Protein AF-A0A953MM48-F1 (afdb_monomer_lite)

Secondary structure (DSSP, 8-state):
--SS-HHHHHHHHHHHHHTTSEEEEEETTEEEEEE-SS-SSHHHHHHHHHHHHHHTT-HHHHHHHHHHTT--HHHHS--

pLDDT: mean 91.27, std 5.59, range [55.41, 96.88]

Sequence (79 aa):
LLGLANSTVSQHLKILKETGFIVEEKDGKWVNYKVNPAPIDPRINTVMVSLDFWIKNEELIISDKSKVKKLDRNKICSN

Foldseek 3Di:
DLPDDPVVVVVVLVVCVVQQQWDWDDDPPDIDIDGRPDGPDVVSVVCVVVVCVVCVPPPVVVVVVVVVVVDDPCVVVVD

Structure (mmCIF, N/CA/C/O backbone):
data_AF-A0A953MM48-F1
#
_entry.id   AF-A0A953MM48-F1
#
loop_
_atom_site.group_PDB
_atom_site.id
_atom_site.type_symbol
_atom_site.label_atom_id
_atom_site.label_alt_id
_atom_site.label_comp_id
_atom_site.label_asym_id
_atom_site.label_entity_id
_atom_site.label_seq_id
_atom_site.pdbx_PDB_ins_code
_atom_site.Cartn_x
_atom_site.Cartn_y
_atom_site.Cartn_z
_atom_site.occupancy
_atom_site.B_iso_or_equiv
_atom_site.auth_seq_id
_atom_site.auth_comp_id
_atom_site.auth_asym_id
_atom_site.auth_atom_id
_atom_site.pdbx_PDB_model_num
ATOM 1 N N . LEU A 1 1 ? -10.218 -2.222 11.070 1.00 79.88 1 LEU A N 1
ATOM 2 C CA . LEU A 1 1 ? -10.407 -2.770 9.705 1.00 79.88 1 LEU A CA 1
ATOM 3 C C . LEU A 1 1 ? -9.383 -3.854 9.375 1.00 79.88 1 LEU A C 1
ATOM 5 O O . LEU A 1 1 ? -9.793 -4.978 9.141 1.00 79.88 1 LEU A O 1
ATOM 9 N N . LEU A 1 2 ? -8.083 -3.539 9.387 1.00 83.56 2 LEU A N 1
ATOM 10 C CA . LEU A 1 2 ? -7.011 -4.481 9.018 1.00 83.56 2 LEU A CA 1
ATOM 11 C C . LEU A 1 2 ? -6.567 -5.422 10.155 1.00 83.56 2 LEU A C 1
ATOM 13 O O . LEU A 1 2 ? -5.675 -6.232 9.957 1.00 83.56 2 LEU A O 1
ATOM 17 N N . GLY A 1 3 ? -7.127 -5.289 11.362 1.00 87.19 3 GLY A N 1
ATOM 18 C CA . GLY A 1 3 ? -6.685 -6.061 12.536 1.00 87.19 3 GLY A CA 1
ATOM 19 C C . GLY A 1 3 ? -5.293 -5.681 13.064 1.00 87.19 3 GLY A C 1
ATOM 20 O O . GLY A 1 3 ? -4.811 -6.302 14.001 1.00 87.19 3 GLY A O 1
ATOM 21 N N . LEU A 1 4 ? -4.664 -4.652 12.490 1.00 90.50 4 LEU A N 1
ATOM 22 C CA . LEU A 1 4 ? -3.370 -4.115 12.904 1.00 90.50 4 LEU A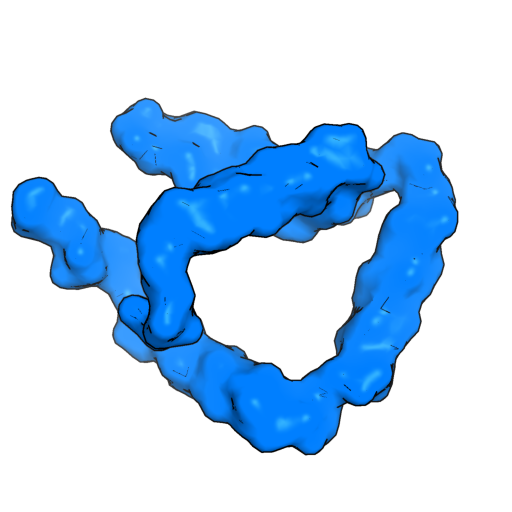 CA 1
ATOM 23 C C . LEU A 1 4 ? -3.546 -2.832 13.719 1.00 90.50 4 LEU A C 1
ATOM 25 O O . LEU A 1 4 ? -4.499 -2.076 13.511 1.00 90.50 4 LEU A O 1
ATOM 29 N N . ALA A 1 5 ? -2.590 -2.561 14.607 1.00 93.75 5 ALA A N 1
ATOM 30 C CA . ALA A 1 5 ? -2.501 -1.276 15.287 1.00 93.75 5 ALA A CA 1
ATOM 31 C C . ALA A 1 5 ? -2.218 -0.146 14.281 1.00 93.75 5 ALA A C 1
ATOM 33 O O . ALA A 1 5 ? -1.449 -0.317 13.332 1.00 93.75 5 ALA A O 1
ATOM 34 N N . ASN A 1 6 ? -2.791 1.038 14.519 1.00 90.69 6 ASN A N 1
ATOM 35 C CA . ASN A 1 6 ? -2.595 2.198 13.641 1.00 90.69 6 ASN A CA 1
ATOM 36 C C . ASN A 1 6 ? -1.115 2.605 13.527 1.00 90.69 6 ASN A C 1
ATOM 38 O O . ASN A 1 6 ? -0.679 3.017 12.457 1.00 90.69 6 ASN A O 1
ATOM 42 N N . SER A 1 7 ? -0.326 2.448 14.595 1.00 94.62 7 SER A N 1
ATOM 43 C CA . SER A 1 7 ? 1.122 2.703 14.583 1.00 94.62 7 SER A CA 1
ATOM 44 C C . SER A 1 7 ? 1.866 1.792 13.602 1.00 94.62 7 SER A C 1
ATOM 46 O O . SER A 1 7 ? 2.693 2.274 12.831 1.00 94.62 7 SER A O 1
ATOM 48 N N . THR A 1 8 ? 1.527 0.500 13.575 1.00 95.69 8 THR A N 1
ATOM 49 C CA . THR A 1 8 ? 2.097 -0.485 12.645 1.00 95.69 8 THR A CA 1
ATOM 50 C C . THR A 1 8 ? 1.755 -0.142 11.199 1.00 95.69 8 THR A C 1
ATOM 52 O O . THR A 1 8 ? 2.630 -0.146 10.337 1.00 95.69 8 THR A O 1
ATOM 55 N N . VAL A 1 9 ? 0.495 0.218 10.930 1.00 94.25 9 VAL A N 1
ATOM 56 C CA . VAL A 1 9 ? 0.065 0.624 9.583 1.00 94.25 9 VAL A CA 1
ATOM 57 C C . VAL A 1 9 ? 0.823 1.874 9.129 1.00 94.25 9 VAL A C 1
ATOM 59 O O . VAL A 1 9 ? 1.367 1.888 8.026 1.00 94.25 9 VAL A O 1
ATOM 62 N N . SER A 1 10 ? 0.937 2.891 9.987 1.00 93.69 10 SER A N 1
ATOM 63 C CA . SER A 1 10 ? 1.696 4.112 9.688 1.00 93.69 10 SER A CA 1
ATOM 64 C C . SER A 1 10 ? 3.174 3.834 9.403 1.00 93.69 10 SER A C 1
ATOM 66 O O . SER A 1 10 ? 3.743 4.422 8.484 1.00 93.69 10 SER A O 1
ATOM 68 N N . GLN A 1 11 ? 3.798 2.916 10.147 1.00 96.75 11 GLN A N 1
ATOM 69 C CA . GLN A 1 11 ? 5.186 2.520 9.910 1.00 96.75 11 GLN A CA 1
ATOM 70 C C . GLN A 1 11 ? 5.360 1.836 8.546 1.00 96.75 11 GLN A C 1
ATOM 72 O O . GLN A 1 11 ? 6.280 2.185 7.808 1.00 96.75 11 GLN A O 1
ATOM 77 N N . HIS A 1 12 ? 4.471 0.910 8.178 1.00 96.19 12 HIS A N 1
ATOM 78 C CA . HIS A 1 12 ? 4.519 0.262 6.864 1.00 96.19 12 HIS A CA 1
ATOM 79 C C . HIS A 1 12 ? 4.318 1.263 5.719 1.00 96.19 12 HIS A C 1
ATOM 81 O O . HIS A 1 12 ? 5.076 1.243 4.751 1.00 96.19 12 HIS A O 1
ATOM 87 N N . LEU A 1 13 ? 3.350 2.178 5.842 1.00 96.44 13 LEU A N 1
ATOM 88 C CA . LEU A 1 13 ? 3.110 3.220 4.837 1.00 96.44 13 LEU A CA 1
ATOM 89 C C . LEU A 1 13 ? 4.328 4.130 4.658 1.00 96.44 13 LEU A C 1
ATOM 91 O O . LEU A 1 13 ? 4.683 4.460 3.528 1.00 96.44 13 LEU A O 1
ATOM 95 N N . LYS A 1 14 ? 5.008 4.489 5.753 1.00 96.62 14 LYS A N 1
ATOM 96 C CA . LYS A 1 14 ? 6.247 5.270 5.692 1.00 96.62 14 LYS A CA 1
ATOM 97 C C . LYS A 1 14 ? 7.319 4.556 4.863 1.00 96.62 14 LYS A C 1
ATOM 99 O O . LYS A 1 14 ? 7.844 5.155 3.930 1.00 96.62 14 LYS A O 1
ATOM 104 N N . ILE A 1 15 ? 7.591 3.283 5.155 1.00 96.88 15 ILE A N 1
ATOM 105 C CA . ILE A 1 15 ? 8.608 2.495 4.439 1.00 96.88 15 ILE A CA 1
ATOM 106 C C . ILE A 1 15 ? 8.250 2.371 2.953 1.00 96.88 15 ILE A C 1
ATOM 108 O O . ILE A 1 15 ? 9.096 2.607 2.092 1.00 96.88 15 ILE A O 1
ATOM 112 N N . LEU A 1 16 ? 6.994 2.047 2.630 1.00 95.81 16 LEU A N 1
ATOM 113 C CA . LEU A 1 16 ? 6.534 1.912 1.242 1.00 95.81 16 LEU A CA 1
ATOM 114 C C . LEU A 1 16 ? 6.627 3.232 0.463 1.00 95.81 16 LEU A C 1
ATOM 116 O O . LEU A 1 16 ? 6.908 3.226 -0.735 1.00 95.81 16 LEU A O 1
ATOM 120 N N . LYS A 1 17 ? 6.399 4.367 1.131 1.00 96.25 17 LYS A N 1
ATOM 121 C CA . LYS A 1 17 ? 6.545 5.697 0.533 1.00 96.25 17 LYS A CA 1
ATOM 122 C C . LYS A 1 17 ? 8.014 6.032 0.283 1.00 96.25 17 LYS A C 1
ATOM 124 O O . LYS A 1 17 ? 8.362 6.443 -0.817 1.00 96.25 17 LYS A O 1
ATOM 129 N N . GLU A 1 18 ? 8.875 5.844 1.283 1.00 95.38 18 GLU A N 1
ATOM 130 C CA . GLU A 1 18 ? 10.317 6.129 1.186 1.00 95.38 18 GLU A CA 1
ATOM 131 C C . GLU A 1 18 ? 11.002 5.284 0.108 1.00 95.38 18 GLU A C 1
ATOM 133 O O . GLU A 1 18 ? 11.895 5.759 -0.587 1.00 95.38 18 GLU A O 1
ATOM 138 N N . THR A 1 19 ? 10.541 4.048 -0.073 1.00 94.50 19 THR A N 1
ATOM 139 C CA . THR A 1 19 ? 11.030 3.135 -1.113 1.00 94.50 19 THR A CA 1
ATOM 140 C C . THR A 1 19 ? 10.390 3.368 -2.481 1.00 94.50 19 THR A C 1
ATOM 142 O O . THR A 1 19 ? 10.826 2.764 -3.453 1.00 94.50 19 THR A O 1
ATOM 145 N N . GLY A 1 20 ? 9.388 4.246 -2.590 1.00 94.75 20 GLY A N 1
ATOM 146 C CA . GLY A 1 20 ? 8.780 4.642 -3.861 1.00 94.75 20 GLY A CA 1
ATOM 147 C C . GLY A 1 20 ? 7.676 3.720 -4.389 1.00 94.75 20 GLY A C 1
ATOM 148 O O . GLY A 1 20 ? 7.232 3.923 -5.520 1.00 94.75 20 GLY A O 1
ATOM 149 N N . PHE A 1 21 ? 7.203 2.747 -3.601 1.00 95.19 21 PHE A N 1
ATOM 150 C CA . PHE A 1 21 ? 6.081 1.868 -3.970 1.00 95.19 21 PHE A CA 1
ATOM 151 C C . PHE A 1 21 ? 4.734 2.592 -3.945 1.00 95.19 21 PHE A C 1
ATOM 153 O O . PHE A 1 21 ? 3.846 2.298 -4.748 1.00 95.19 21 PHE A O 1
ATOM 160 N N . ILE A 1 22 ? 4.575 3.543 -3.024 1.00 96.44 22 ILE A N 1
ATOM 161 C CA . ILE A 1 22 ? 3.359 4.345 -2.888 1.00 96.44 22 ILE A CA 1
ATOM 162 C C . ILE A 1 22 ? 3.690 5.832 -2.880 1.00 96.44 22 ILE A C 1
ATOM 164 O O . ILE A 1 22 ? 4.792 6.246 -2.525 1.00 96.44 22 ILE A O 1
ATOM 168 N N . VAL A 1 23 ? 2.699 6.639 -3.231 1.00 96.38 23 VAL A N 1
ATOM 169 C CA . VAL A 1 23 ? 2.726 8.093 -3.088 1.00 96.38 23 VAL A CA 1
ATOM 170 C C . VAL A 1 23 ? 1.596 8.533 -2.170 1.00 96.38 23 VAL A C 1
ATOM 172 O O . VAL A 1 23 ? 0.579 7.846 -2.035 1.00 96.38 23 VAL A O 1
ATOM 175 N N . GLU A 1 24 ? 1.785 9.682 -1.533 1.00 95.62 24 GLU A N 1
ATOM 176 C CA . GLU A 1 24 ? 0.755 10.316 -0.718 1.00 95.62 24 GLU A CA 1
ATOM 177 C C . GLU A 1 24 ? 0.152 11.516 -1.447 1.00 95.62 24 GLU A C 1
ATOM 179 O O . GLU A 1 24 ? 0.822 12.202 -2.218 1.00 95.62 24 GLU A O 1
ATOM 184 N N . GLU A 1 25 ? -1.111 11.789 -1.161 1.00 95.62 25 GLU A N 1
ATOM 185 C CA . GLU A 1 25 ? -1.846 12.939 -1.659 1.00 95.62 25 GLU A CA 1
ATOM 186 C C . GLU A 1 25 ? -2.692 13.509 -0.524 1.00 95.62 25 GLU A C 1
ATOM 188 O O . GLU A 1 25 ? -3.483 12.799 0.102 1.00 95.62 25 GLU A O 1
ATOM 193 N N . LYS A 1 26 ? -2.502 14.796 -0.227 1.00 93.88 26 LYS A N 1
ATOM 194 C CA . LYS A 1 26 ? -3.262 15.484 0.817 1.00 93.88 26 LYS A CA 1
ATOM 195 C C . LYS A 1 26 ? -4.559 16.032 0.234 1.00 93.88 26 LYS A C 1
ATOM 197 O O . LYS A 1 26 ? -4.531 16.768 -0.744 1.00 93.88 26 LYS A O 1
ATOM 202 N N . ASP A 1 27 ? -5.670 15.708 0.881 1.00 92.62 27 ASP A N 1
ATOM 203 C CA . ASP A 1 27 ? -7.024 16.150 0.543 1.00 92.62 27 ASP A CA 1
ATOM 204 C C . ASP A 1 27 ? -7.653 16.770 1.799 1.00 92.62 27 ASP A C 1
ATOM 206 O O . ASP A 1 27 ? -8.260 16.093 2.635 1.00 92.62 27 ASP A O 1
ATOM 210 N N . GLY A 1 28 ? -7.397 18.064 2.005 1.00 90.56 28 GLY A N 1
ATOM 211 C CA . GLY A 1 28 ? -7.782 18.771 3.226 1.00 90.56 28 GLY A CA 1
ATOM 212 C C . GLY A 1 28 ? -7.147 18.153 4.478 1.00 90.56 28 GLY A C 1
ATOM 213 O O . GLY A 1 28 ? -5.931 18.203 4.656 1.00 90.56 28 GLY A O 1
ATOM 214 N N . LYS A 1 29 ? -7.976 17.577 5.359 1.00 87.56 29 LYS A N 1
ATOM 215 C CA . LYS A 1 29 ? -7.526 16.875 6.579 1.00 87.56 29 LYS A CA 1
ATOM 216 C C . LYS A 1 29 ? -7.085 15.428 6.320 1.00 87.56 29 LYS A C 1
ATOM 218 O O . LYS A 1 29 ? -6.543 14.793 7.221 1.00 87.56 29 LYS A O 1
ATOM 223 N N . TRP A 1 30 ? -7.333 14.899 5.124 1.00 90.06 30 TRP A N 1
ATOM 224 C CA . TRP A 1 30 ? -7.051 13.512 4.776 1.00 90.06 30 TRP A CA 1
ATOM 225 C C . TRP A 1 30 ? -5.6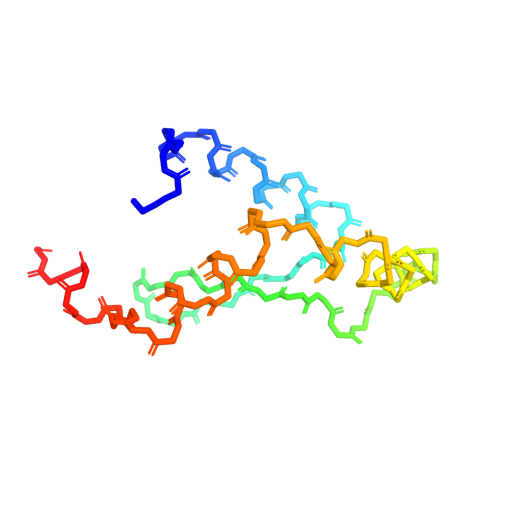87 13.378 4.113 1.00 90.06 30 TRP A C 1
ATOM 227 O O . TRP A 1 30 ? -5.275 14.221 3.315 1.00 90.06 30 TRP A O 1
ATOM 237 N N . VAL A 1 31 ? -5.007 12.276 4.415 1.00 92.38 31 VAL A N 1
ATOM 238 C CA . VAL A 1 31 ? -3.824 11.830 3.678 1.00 92.38 31 VAL A CA 1
ATOM 239 C C . VAL A 1 31 ? -4.200 10.536 2.975 1.00 92.38 31 VAL A C 1
ATOM 241 O O . VAL A 1 31 ? -4.433 9.515 3.622 1.00 92.38 31 VAL A O 1
ATOM 244 N N . ASN A 1 32 ? -4.295 10.597 1.653 1.00 93.69 32 ASN A N 1
ATOM 245 C CA . ASN A 1 32 ? -4.593 9.453 0.810 1.00 93.69 32 ASN A CA 1
ATOM 246 C C . ASN A 1 32 ? -3.284 8.827 0.340 1.00 93.69 32 ASN A C 1
ATOM 248 O O . ASN A 1 32 ? -2.380 9.531 -0.100 1.00 93.69 32 ASN A O 1
ATOM 252 N N . TYR A 1 33 ? -3.198 7.505 0.400 1.00 95.06 33 TYR A N 1
ATOM 253 C CA . TYR A 1 33 ? -2.072 6.754 -0.141 1.00 95.06 33 TYR A CA 1
ATOM 254 C C . TYR A 1 33 ? -2.532 5.993 -1.376 1.00 95.06 33 TYR A C 1
ATOM 256 O O . TYR A 1 33 ? -3.614 5.404 -1.379 1.00 95.06 33 TYR A O 1
ATOM 264 N N . LYS A 1 34 ? -1.706 5.988 -2.420 1.00 94.81 34 LYS A N 1
ATOM 265 C CA . LYS A 1 34 ? -1.959 5.239 -3.655 1.00 94.81 34 LYS A CA 1
ATOM 266 C C . LYS A 1 34 ? -0.677 4.593 -4.158 1.00 94.81 34 LYS A C 1
ATOM 268 O O . LYS A 1 34 ? 0.411 5.091 -3.881 1.00 94.81 34 LYS A O 1
ATOM 273 N N . VAL A 1 35 ? -0.808 3.495 -4.903 1.00 94.19 35 VAL A N 1
ATOM 274 C CA . VAL A 1 35 ? 0.323 2.895 -5.628 1.00 94.19 35 VAL A CA 1
ATOM 275 C C . VAL A 1 35 ? 0.961 3.961 -6.514 1.00 94.19 35 VAL A C 1
ATOM 277 O O . VAL A 1 35 ? 0.251 4.747 -7.142 1.00 94.19 35 VAL A O 1
ATOM 280 N N . ASN A 1 36 ? 2.291 4.004 -6.539 1.00 94.50 36 ASN A N 1
ATOM 281 C CA . ASN A 1 36 ? 3.020 4.942 -7.374 1.00 94.50 36 ASN A CA 1
ATOM 282 C C . ASN A 1 36 ? 2.820 4.584 -8.862 1.00 94.50 36 ASN A C 1
ATOM 284 O O . ASN A 1 36 ? 3.259 3.511 -9.275 1.00 94.50 36 ASN A O 1
ATOM 288 N N . PRO A 1 37 ? 2.175 5.443 -9.677 1.00 89.69 37 PRO A N 1
ATOM 289 C CA . PRO A 1 37 ? 1.922 5.143 -11.087 1.00 89.69 37 PRO A CA 1
ATOM 290 C C . PRO A 1 37 ? 3.173 5.284 -11.965 1.00 89.69 37 PRO A C 1
ATOM 292 O O . PRO A 1 37 ? 3.189 4.782 -13.085 1.00 89.69 37 PRO A O 1
ATOM 295 N N . ALA A 1 38 ? 4.202 5.982 -11.481 1.00 90.81 38 ALA A N 1
ATOM 296 C CA . ALA A 1 38 ? 5.435 6.246 -12.213 1.00 90.81 38 ALA A CA 1
ATOM 297 C C . ALA A 1 38 ? 6.642 6.167 -11.259 1.00 90.81 38 ALA A C 1
ATOM 299 O O . ALA A 1 38 ? 7.249 7.193 -10.934 1.00 90.81 38 ALA A O 1
ATOM 300 N N . PRO A 1 39 ? 6.985 4.966 -10.752 1.00 91.62 39 PRO A N 1
ATOM 301 C CA . PRO A 1 39 ? 8.174 4.802 -9.931 1.00 91.62 39 PRO A CA 1
ATOM 302 C C . PRO A 1 39 ? 9.430 5.110 -10.749 1.00 91.62 39 PRO A C 1
ATOM 304 O O . PRO A 1 39 ? 9.586 4.639 -11.873 1.00 91.62 39 PRO A O 1
ATOM 307 N N . ILE A 1 40 ? 10.339 5.892 -10.162 1.00 91.25 40 ILE A N 1
ATOM 308 C CA . ILE A 1 40 ? 11.625 6.254 -10.783 1.00 91.25 40 ILE A CA 1
ATOM 309 C C . ILE A 1 40 ? 12.487 5.002 -10.988 1.00 91.25 40 ILE 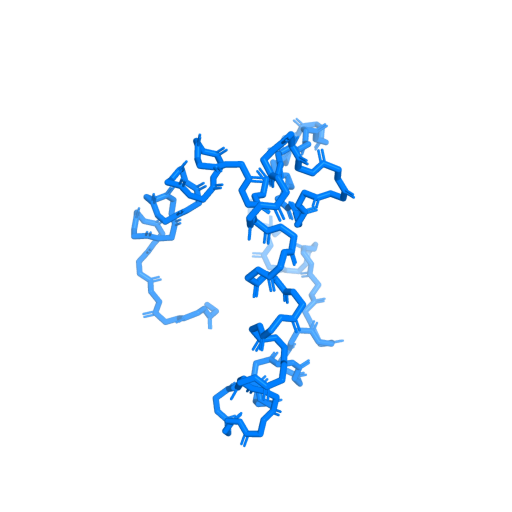A C 1
ATOM 311 O O . ILE A 1 40 ? 13.199 4.881 -11.981 1.00 91.25 40 ILE A O 1
ATOM 315 N N . ASP A 1 41 ? 12.412 4.064 -10.043 1.00 92.75 41 ASP A N 1
ATOM 316 C CA . ASP A 1 41 ? 13.119 2.796 -10.121 1.00 92.75 41 ASP A CA 1
ATOM 317 C C . ASP A 1 41 ? 12.282 1.750 -10.884 1.00 92.75 41 ASP A C 1
ATOM 319 O O . ASP A 1 41 ? 11.237 1.314 -10.384 1.00 92.75 41 ASP A O 1
ATOM 323 N N . PRO A 1 42 ? 12.736 1.283 -12.063 1.00 90.88 42 PRO A N 1
ATOM 324 C CA . PRO A 1 42 ? 11.993 0.319 -12.873 1.00 90.88 42 PRO A CA 1
ATOM 325 C C . PRO A 1 42 ? 11.798 -1.034 -12.175 1.00 90.88 42 PRO A C 1
ATOM 327 O O . PRO A 1 42 ? 10.859 -1.762 -12.500 1.00 90.88 42 PRO A O 1
ATOM 330 N N . ARG A 1 43 ? 12.634 -1.377 -11.183 1.00 92.75 43 ARG A N 1
ATOM 331 C CA . ARG A 1 43 ? 12.504 -2.623 -10.410 1.00 92.75 43 ARG A CA 1
ATOM 332 C C . ARG A 1 43 ? 11.204 -2.655 -9.614 1.00 92.75 43 ARG A C 1
ATOM 334 O O . ARG A 1 43 ? 10.586 -3.711 -9.510 1.00 92.75 43 ARG A O 1
ATOM 341 N N . ILE A 1 44 ? 10.767 -1.504 -9.102 1.00 93.31 44 ILE A N 1
ATOM 342 C CA . ILE A 1 44 ? 9.508 -1.375 -8.360 1.00 93.31 44 ILE A CA 1
ATOM 343 C C . ILE A 1 44 ? 8.337 -1.762 -9.260 1.00 93.31 44 ILE A C 1
ATOM 345 O O . ILE A 1 44 ? 7.489 -2.550 -8.852 1.00 93.31 44 ILE A O 1
ATOM 349 N N . ASN A 1 45 ? 8.318 -1.271 -10.503 1.00 90.69 45 ASN A N 1
ATOM 350 C CA . ASN A 1 45 ? 7.264 -1.610 -11.457 1.00 90.69 45 ASN A CA 1
ATOM 351 C C . ASN A 1 45 ? 7.222 -3.121 -11.738 1.00 90.69 45 ASN A C 1
ATOM 353 O O . ASN A 1 45 ? 6.157 -3.733 -11.687 1.00 90.69 45 ASN A O 1
ATOM 357 N N . THR A 1 46 ? 8.384 -3.745 -11.950 1.00 91.81 46 THR A N 1
ATOM 358 C CA . THR A 1 46 ? 8.485 -5.199 -12.154 1.00 91.81 46 THR A CA 1
ATOM 359 C C . THR A 1 46 ? 7.938 -5.985 -10.961 1.00 91.81 46 TH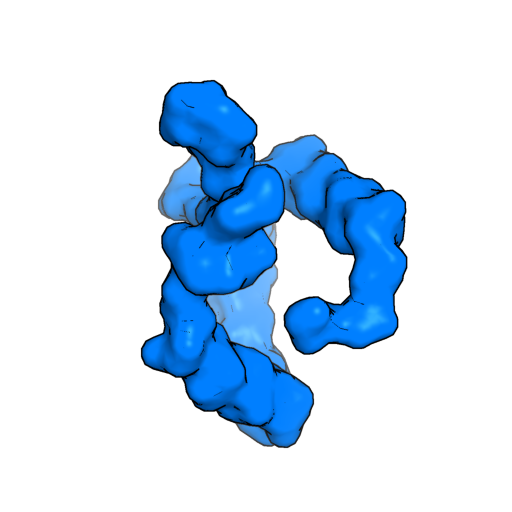R A C 1
ATOM 361 O O . THR A 1 46 ? 7.169 -6.932 -11.148 1.00 91.81 46 THR A O 1
ATOM 364 N N . 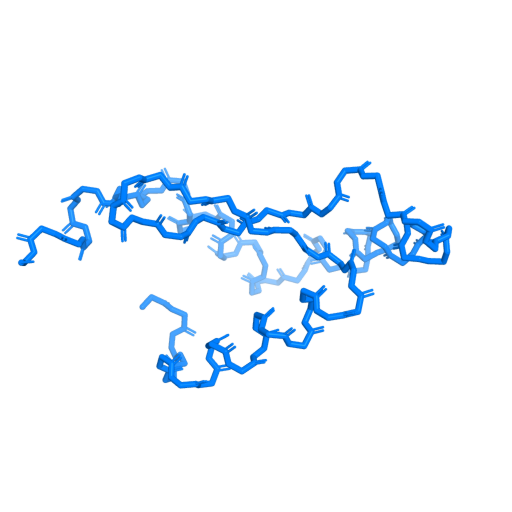VAL A 1 47 ? 8.290 -5.584 -9.734 1.00 92.81 47 VAL A N 1
ATOM 365 C CA . VAL A 1 47 ? 7.773 -6.213 -8.509 1.00 92.81 47 VAL A CA 1
ATOM 366 C C . VAL A 1 47 ? 6.262 -6.038 -8.411 1.00 92.81 47 VAL A C 1
ATOM 368 O O . VAL A 1 47 ? 5.572 -7.018 -8.163 1.00 92.81 47 VAL A O 1
ATOM 371 N N . MET A 1 48 ? 5.730 -4.839 -8.657 1.00 90.06 48 MET A N 1
ATOM 372 C CA . MET A 1 48 ? 4.290 -4.571 -8.573 1.00 90.06 48 MET A CA 1
ATOM 373 C C . MET A 1 48 ? 3.471 -5.408 -9.560 1.00 90.06 48 MET A C 1
ATOM 375 O O . MET A 1 48 ? 2.439 -5.958 -9.179 1.00 90.06 48 MET A O 1
ATOM 379 N N . VAL A 1 49 ? 3.945 -5.558 -10.801 1.00 88.12 49 VAL A N 1
ATOM 380 C CA . VAL A 1 49 ? 3.292 -6.414 -11.807 1.00 88.12 49 VAL A CA 1
ATOM 381 C C . VAL A 1 49 ? 3.335 -7.886 -11.391 1.00 88.12 49 VAL A C 1
ATOM 383 O O . VAL A 1 49 ? 2.345 -8.603 -11.526 1.00 88.12 49 VAL A O 1
ATOM 386 N N . SER A 1 50 ? 4.467 -8.339 -10.850 1.00 92.56 50 SER A N 1
ATOM 387 C CA . SER A 1 50 ? 4.641 -9.732 -10.416 1.00 92.56 50 SER A CA 1
ATOM 388 C C . SER A 1 50 ? 3.825 -10.050 -9.161 1.00 92.56 50 SER A C 1
ATOM 390 O O . SER A 1 50 ? 3.296 -11.152 -9.023 1.00 92.56 50 SER A O 1
ATOM 392 N N . LEU A 1 51 ? 3.683 -9.073 -8.264 1.00 90.88 51 LEU A N 1
ATOM 393 C CA . LEU A 1 51 ? 3.000 -9.224 -6.987 1.00 90.88 51 LEU A CA 1
ATOM 394 C C . LEU A 1 51 ? 1.526 -9.583 -7.171 1.00 90.88 51 LEU A C 1
ATOM 396 O O . LEU A 1 51 ? 1.047 -10.479 -6.482 1.00 90.88 51 LEU A O 1
ATOM 400 N N . ASP A 1 52 ? 0.821 -8.950 -8.117 1.00 86.00 52 ASP A N 1
ATOM 401 C CA . ASP A 1 52 ? -0.582 -9.293 -8.391 1.00 86.00 52 ASP A CA 1
ATOM 402 C C . ASP A 1 52 ? -0.718 -10.763 -8.814 1.00 86.00 52 ASP A C 1
ATOM 404 O O . ASP A 1 52 ? -1.593 -11.473 -8.321 1.00 86.00 52 ASP A O 1
ATOM 408 N N . PHE A 1 53 ? 0.208 -11.271 -9.635 1.00 90.12 53 PHE A N 1
ATOM 409 C CA . PHE A 1 53 ? 0.227 -12.688 -9.994 1.00 90.12 53 PHE A CA 1
ATOM 410 C C . PHE A 1 53 ? 0.476 -13.603 -8.786 1.00 90.12 53 PHE A C 1
ATOM 412 O O . PHE A 1 53 ? -0.167 -14.650 -8.690 1.00 90.12 53 PHE A O 1
ATOM 419 N N . TRP A 1 54 ? 1.373 -13.219 -7.874 1.00 93.19 54 TRP A N 1
ATOM 420 C CA . TRP A 1 54 ? 1.705 -14.018 -6.691 1.00 93.19 54 TRP A CA 1
ATOM 421 C C . TRP A 1 54 ? 0.551 -14.107 -5.693 1.00 93.19 54 TRP A C 1
ATOM 423 O O . TRP A 1 54 ? 0.273 -15.193 -5.195 1.00 93.19 54 TRP A O 1
ATOM 433 N N . ILE A 1 55 ? -0.150 -12.998 -5.438 1.00 93.31 55 ILE A N 1
ATOM 434 C CA . ILE A 1 55 ? -1.095 -12.915 -4.313 1.00 93.31 55 ILE A CA 1
ATOM 435 C C . ILE A 1 55 ? -2.568 -13.043 -4.723 1.00 93.31 55 ILE A C 1
ATOM 437 O O . ILE A 1 55 ? -3.440 -13.152 -3.861 1.00 93.31 55 ILE A O 1
ATOM 441 N N . LYS A 1 56 ? -2.895 -13.023 -6.026 1.00 89.62 56 LYS A N 1
ATOM 442 C CA . LYS A 1 56 ? -4.295 -12.979 -6.507 1.00 89.62 56 LYS A CA 1
ATOM 443 C C . LYS A 1 56 ? -5.197 -14.093 -5.972 1.00 89.62 56 LYS A C 1
ATOM 445 O O . LYS A 1 56 ? -6.400 -13.872 -5.853 1.00 89.62 56 LYS A O 1
ATOM 450 N N . ASN A 1 57 ? -4.632 -15.269 -5.702 1.00 92.12 57 ASN A N 1
ATOM 451 C CA . ASN A 1 57 ? -5.370 -16.467 -5.301 1.00 92.12 57 ASN A CA 1
ATOM 452 C C . ASN A 1 57 ? -5.349 -16.695 -3.784 1.00 92.12 57 ASN A C 1
ATOM 454 O O . ASN A 1 57 ? -5.923 -17.674 -3.316 1.00 92.12 57 ASN A O 1
ATOM 458 N N . GLU A 1 58 ? -4.691 -15.827 -3.014 1.00 95.31 58 GLU A N 1
ATOM 459 C CA . GLU A 1 58 ? -4.685 -15.951 -1.562 1.00 95.31 58 GLU A CA 1
ATOM 460 C C . GLU A 1 58 ? -6.059 -15.590 -0.989 1.00 95.31 58 GLU A C 1
ATOM 462 O O . GLU A 1 58 ? -6.612 -14.521 -1.268 1.00 95.31 58 GLU A O 1
ATOM 467 N N . GLU A 1 59 ? -6.605 -16.466 -0.142 1.00 94.25 59 GLU A N 1
ATOM 468 C CA . GLU A 1 59 ? -7.921 -16.274 0.480 1.00 94.25 59 GLU A CA 1
ATOM 469 C C . GLU A 1 59 ? -8.017 -14.948 1.245 1.00 94.25 59 GLU A C 1
ATOM 471 O O . GLU A 1 59 ? -9.040 -14.260 1.181 1.00 94.25 59 GLU A O 1
ATOM 476 N N . LEU A 1 60 ? -6.930 -14.555 1.919 1.00 91.31 60 LEU A N 1
ATOM 477 C CA . LEU A 1 60 ? -6.836 -13.283 2.632 1.00 91.31 60 LEU A CA 1
ATOM 478 C C . LEU A 1 60 ? -7.040 -12.094 1.682 1.00 91.31 60 LEU A C 1
ATOM 480 O O . LEU A 1 60 ? -7.851 -11.213 1.962 1.00 91.31 60 LEU A O 1
ATOM 484 N N . ILE A 1 61 ? -6.373 -12.105 0.525 1.00 91.88 61 ILE A N 1
ATOM 485 C CA . ILE A 1 61 ? -6.470 -11.044 -0.483 1.00 91.88 61 ILE A CA 1
ATOM 486 C C . ILE A 1 61 ? -7.867 -10.997 -1.102 1.00 91.88 61 ILE A C 1
ATOM 488 O O . ILE A 1 61 ? -8.431 -9.916 -1.282 1.00 91.88 61 ILE A O 1
ATOM 492 N N . ILE A 1 62 ? -8.462 -12.152 -1.399 1.00 93.25 62 ILE A N 1
ATOM 493 C CA . ILE A 1 62 ? -9.830 -12.242 -1.932 1.00 93.25 62 ILE A CA 1
ATOM 494 C C . ILE A 1 62 ? -10.846 -11.682 -0.920 1.00 93.25 62 ILE A C 1
ATOM 496 O O . ILE A 1 62 ? -11.745 -10.908 -1.281 1.00 93.25 62 ILE A O 1
ATOM 500 N N . SER A 1 63 ? -10.685 -12.034 0.357 1.00 92.38 63 SER A N 1
ATOM 501 C CA . SER A 1 63 ? -11.509 -11.539 1.463 1.00 92.38 63 SER A CA 1
ATOM 502 C C . SER A 1 63 ? -11.380 -10.024 1.622 1.00 92.38 63 SER A C 1
ATOM 504 O O . SER A 1 63 ? -12.388 -9.312 1.662 1.00 92.38 63 SER A O 1
ATOM 506 N N . ASP A 1 64 ? -10.156 -9.498 1.620 1.00 90.94 64 ASP A N 1
ATOM 507 C CA . ASP A 1 64 ? -9.908 -8.066 1.769 1.00 90.94 64 ASP A CA 1
ATOM 508 C C . ASP A 1 64 ? -10.432 -7.259 0.575 1.00 90.94 64 ASP A C 1
ATOM 510 O O . ASP A 1 64 ? -11.120 -6.253 0.781 1.00 90.94 64 ASP A O 1
ATOM 514 N N . LYS A 1 65 ? -10.254 -7.743 -0.666 1.00 90.50 65 LYS A N 1
ATOM 515 C CA . LYS A 1 65 ? -10.876 -7.143 -1.864 1.00 90.50 65 LYS A CA 1
ATOM 516 C C . LYS A 1 65 ? -12.400 -7.048 -1.721 1.00 90.50 65 LYS A C 1
ATOM 518 O O . LYS A 1 65 ? -13.002 -6.063 -2.151 1.00 90.50 65 LYS A O 1
ATOM 523 N N . SER A 1 66 ? -13.037 -8.041 -1.101 1.00 92.00 66 SER A N 1
ATOM 524 C CA . SER A 1 66 ? -14.487 -8.050 -0.871 1.00 92.00 66 SER A CA 1
ATOM 525 C C . SER A 1 66 ? -14.925 -7.072 0.221 1.00 92.00 66 SER A C 1
ATOM 527 O O . SER A 1 66 ? -15.966 -6.427 0.077 1.00 92.00 66 SER A O 1
ATOM 529 N N . LYS A 1 67 ? -14.131 -6.916 1.290 1.00 90.50 67 LYS A N 1
ATOM 530 C CA . LYS A 1 67 ? -14.386 -5.925 2.348 1.00 90.50 67 LYS A CA 1
ATOM 531 C C . LYS A 1 67 ? -14.308 -4.506 1.796 1.00 90.50 67 LYS A C 1
ATOM 533 O O . LYS A 1 67 ? -15.231 -3.734 2.034 1.00 90.50 67 LYS A O 1
ATOM 538 N N . VAL A 1 68 ? -13.263 -4.189 1.020 1.00 91.25 68 VAL A N 1
ATOM 539 C CA . VAL A 1 68 ? -13.006 -2.837 0.486 1.00 91.25 68 VAL A CA 1
ATOM 540 C C . VAL A 1 68 ? -14.192 -2.286 -0.307 1.00 91.25 68 VAL A C 1
ATOM 542 O O . VAL A 1 68 ? -14.539 -1.122 -0.138 1.00 91.25 68 VAL A O 1
ATOM 545 N N . LYS A 1 69 ? -14.887 -3.127 -1.086 1.00 90.62 69 LYS A N 1
ATOM 546 C CA . LYS A 1 69 ? -16.080 -2.725 -1.860 1.00 90.62 69 LYS A CA 1
ATOM 547 C C . LYS A 1 69 ? -17.227 -2.167 -1.010 1.00 90.62 69 LYS A C 1
ATOM 549 O O . LYS A 1 69 ? -18.099 -1.494 -1.546 1.00 90.62 69 LYS A O 1
ATOM 554 N N . LYS A 1 70 ? -17.265 -2.486 0.285 1.00 89.88 70 LYS A N 1
ATOM 555 C CA . LYS A 1 70 ? -18.329 -2.077 1.215 1.00 89.88 70 LYS A CA 1
ATOM 556 C C . LYS A 1 70 ? -17.903 -0.934 2.139 1.00 89.88 70 LYS A C 1
ATOM 558 O O . LYS A 1 70 ? -18.695 -0.521 2.983 1.00 89.88 70 LYS A O 1
ATOM 563 N N . LEU A 1 71 ? -16.660 -0.465 2.034 1.00 89.31 71 LEU A N 1
ATOM 564 C CA . LEU A 1 71 ? -16.138 0.574 2.911 1.00 89.31 71 LEU A CA 1
ATOM 565 C C . LEU A 1 71 ? -16.532 1.954 2.411 1.00 89.31 71 LEU A C 1
ATOM 567 O O . LEU A 1 71 ? -16.469 2.248 1.222 1.00 89.31 71 LEU A O 1
ATOM 571 N N . ASP A 1 72 ? -16.876 2.813 3.361 1.00 89.06 72 ASP A N 1
ATOM 572 C CA . ASP A 1 72 ? -17.162 4.217 3.123 1.00 89.06 72 ASP A CA 1
ATOM 573 C C . ASP A 1 72 ? -16.383 5.040 4.146 1.00 89.06 72 ASP A C 1
ATOM 575 O O . ASP A 1 72 ? -16.624 4.943 5.354 1.00 89.06 72 ASP A O 1
ATOM 579 N N . ARG A 1 73 ? -15.431 5.845 3.660 1.00 87.38 73 ARG A N 1
ATOM 580 C CA . ARG A 1 73 ? -14.581 6.683 4.518 1.00 87.38 73 ARG A CA 1
ATOM 581 C C . ARG A 1 73 ? -15.401 7.651 5.365 1.00 87.38 73 ARG A C 1
ATOM 583 O O . ARG A 1 73 ? -15.042 7.897 6.510 1.00 87.38 73 ARG A O 1
ATOM 590 N N . ASN A 1 74 ? -16.525 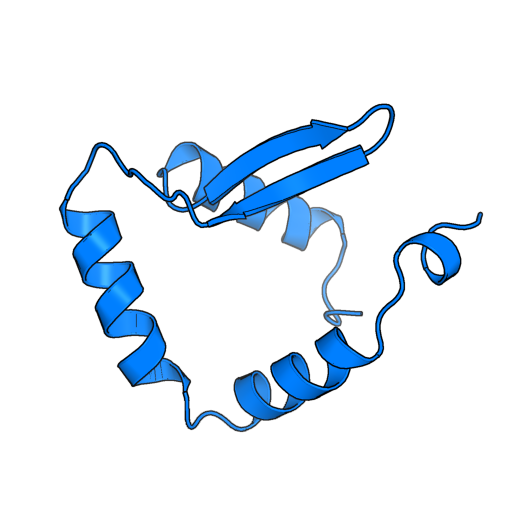8.139 4.841 1.00 88.25 74 ASN A N 1
ATOM 591 C CA . ASN A 1 74 ? -17.372 9.081 5.561 1.00 88.25 74 ASN A CA 1
ATOM 592 C C . ASN A 1 74 ? -18.096 8.406 6.722 1.00 88.25 74 ASN A C 1
ATOM 594 O O . ASN A 1 74 ? -18.392 9.076 7.693 1.00 88.25 74 ASN A O 1
ATOM 598 N N . LYS A 1 75 ? -18.342 7.092 6.660 1.00 88.00 75 LYS A N 1
ATOM 599 C CA . LYS A 1 75 ? -18.914 6.325 7.779 1.00 88.00 75 LYS A CA 1
ATOM 600 C C . LYS A 1 75 ? -17.860 5.875 8.785 1.00 88.00 75 LYS A C 1
ATOM 602 O O . LYS A 1 75 ? -18.152 5.749 9.965 1.00 88.00 75 LYS A O 1
ATOM 607 N N . ILE A 1 76 ? -16.649 5.574 8.318 1.00 86.19 76 ILE A N 1
ATOM 608 C CA . ILE A 1 76 ? -15.570 5.059 9.176 1.00 86.19 76 ILE A CA 1
ATOM 609 C C . ILE A 1 76 ? -14.946 6.180 10.008 1.00 86.19 76 ILE A C 1
ATOM 611 O O . ILE A 1 76 ? -14.544 5.949 11.146 1.00 86.19 76 ILE A O 1
ATOM 615 N N . CYS A 1 77 ? -14.845 7.380 9.441 1.00 80.50 77 CYS A N 1
ATOM 616 C CA . CYS A 1 77 ? -14.116 8.485 10.046 1.00 80.50 77 CYS A CA 1
ATOM 617 C C . CYS A 1 77 ? -15.020 9.659 10.464 1.00 80.50 77 CYS A C 1
ATOM 619 O O . CYS A 1 77 ? -14.526 10.772 10.605 1.00 80.50 77 CYS A O 1
ATOM 621 N N . SER A 1 78 ? -16.323 9.427 10.655 1.00 76.25 78 SER A N 1
ATOM 622 C CA . SER A 1 78 ? -17.319 10.431 11.078 1.00 76.25 78 SER A CA 1
ATOM 623 C C . SER A 1 78 ? -17.296 10.799 12.568 1.00 76.25 78 SER A C 1
ATOM 625 O O . SER A 1 78 ? -18.290 11.327 13.060 1.00 76.25 78 SER A O 1
ATOM 627 N N . ASN A 1 79 ? -16.217 10.508 13.293 1.00 55.41 79 ASN A N 1
ATOM 628 C CA . ASN A 1 79 ? -16.071 10.948 14.685 1.00 55.41 79 ASN A CA 1
ATOM 629 C C . ASN A 1 79 ? -15.407 12.321 14.765 1.00 55.41 79 ASN A C 1
ATOM 631 O O . ASN A 1 79 ? -14.399 12.522 14.049 1.00 55.41 79 ASN A O 1
#

Radius of gyration: 14.36 Å; chains: 1; bounding box: 32×35×28 Å